Protein AF-A0A951MM67-F1 (afdb_monomer_lite)

Structure (mmCIF, N/CA/C/O backbone):
data_AF-A0A951MM67-F1
#
_entry.id   AF-A0A951MM67-F1
#
loop_
_atom_site.group_PDB
_atom_site.id
_atom_site.type_symbol
_atom_site.label_atom_id
_atom_site.label_alt_id
_atom_site.label_comp_id
_atom_site.label_asym_id
_atom_site.label_entity_id
_atom_site.label_seq_id
_atom_site.pdbx_PDB_ins_code
_atom_site.Cartn_x
_atom_site.Cartn_y
_atom_site.Cartn_z
_atom_site.occupancy
_atom_site.B_iso_or_equiv
_atom_site.auth_seq_id
_atom_site.auth_comp_id
_atom_site.auth_asym_id
_atom_site.auth_atom_id
_atom_site.pdbx_PDB_model_num
ATOM 1 N N . MET A 1 1 ? -15.658 -9.581 3.046 1.00 61.47 1 MET A N 1
ATOM 2 C CA . MET A 1 1 ? -15.086 -8.322 3.546 1.00 61.47 1 MET A CA 1
ATOM 3 C C . MET A 1 1 ? -13.640 -8.435 3.158 1.00 61.47 1 MET A C 1
ATOM 5 O O . MET A 1 1 ? -13.046 -9.438 3.538 1.00 61.47 1 MET A O 1
ATOM 9 N N . ASP A 1 2 ? -13.171 -7.547 2.296 1.00 83.19 2 ASP A N 1
ATOM 10 C CA . ASP A 1 2 ? -11.801 -7.624 1.796 1.00 83.19 2 ASP A CA 1
ATOM 11 C C . ASP A 1 2 ? -10.849 -7.305 2.949 1.00 83.19 2 ASP A C 1
ATOM 13 O O . ASP A 1 2 ? -11.164 -6.477 3.811 1.00 83.19 2 ASP A O 1
ATOM 17 N N . GLU A 1 3 ? -9.735 -8.022 3.022 1.00 93.38 3 GLU A N 1
ATOM 18 C CA . GLU A 1 3 ? -8.738 -7.792 4.061 1.00 93.38 3 GLU A CA 1
ATOM 19 C C . GLU A 1 3 ? -8.005 -6.465 3.809 1.00 93.38 3 GLU A C 1
ATOM 21 O O . GLU A 1 3 ? -7.922 -6.014 2.663 1.00 93.38 3 GLU A O 1
ATOM 26 N N . PRO A 1 4 ? -7.469 -5.799 4.847 1.00 95.69 4 PRO A N 1
ATOM 27 C CA . PRO A 1 4 ? -6.737 -4.555 4.654 1.00 95.69 4 PRO A CA 1
ATOM 28 C C . PRO A 1 4 ? -5.607 -4.612 3.618 1.00 95.69 4 PRO A C 1
ATOM 30 O O . PRO A 1 4 ? -5.426 -3.649 2.869 1.00 95.69 4 PRO A O 1
ATOM 33 N N . CYS A 1 5 ? -4.861 -5.720 3.566 1.00 96.25 5 CYS A N 1
ATOM 34 C CA . CYS A 1 5 ? -3.824 -5.951 2.563 1.00 96.25 5 CYS A CA 1
ATOM 35 C C . CYS A 1 5 ? -4.404 -6.022 1.143 1.00 96.25 5 CYS A C 1
ATOM 37 O O . CYS A 1 5 ? -3.849 -5.387 0.253 1.00 96.25 5 CYS A O 1
ATOM 39 N N . GLU A 1 6 ? -5.538 -6.703 0.946 1.00 97.19 6 GLU A N 1
ATOM 40 C CA . GLU A 1 6 ? -6.235 -6.793 -0.346 1.00 97.19 6 GLU A CA 1
ATOM 41 C C . GLU A 1 6 ? -6.715 -5.415 -0.804 1.00 97.19 6 GLU A C 1
ATOM 43 O O . GLU A 1 6 ? -6.486 -5.033 -1.943 1.00 97.19 6 GLU A O 1
ATOM 48 N N . ILE A 1 7 ? -7.287 -4.607 0.099 1.00 97.56 7 ILE A N 1
ATOM 49 C CA . ILE A 1 7 ? -7.712 -3.238 -0.232 1.00 97.56 7 ILE A CA 1
ATOM 50 C C . ILE A 1 7 ? -6.525 -2.396 -0.707 1.00 97.56 7 ILE A C 1
ATOM 52 O O . ILE A 1 7 ? -6.641 -1.673 -1.692 1.00 97.56 7 ILE A O 1
ATOM 56 N N . TYR A 1 8 ? -5.391 -2.457 -0.005 1.00 97.94 8 TYR A N 1
ATOM 57 C CA . TYR A 1 8 ? -4.202 -1.711 -0.411 1.00 97.94 8 TYR A CA 1
ATOM 58 C C . TYR A 1 8 ? -3.644 -2.224 -1.745 1.00 97.94 8 TYR A C 1
ATOM 60 O O . TYR A 1 8 ? -3.284 -1.425 -2.609 1.00 97.94 8 TYR A O 1
ATOM 68 N N . TYR A 1 9 ? -3.569 -3.547 -1.901 1.00 98.00 9 TYR A N 1
ATOM 69 C CA . TYR A 1 9 ? -3.060 -4.204 -3.099 1.00 98.00 9 TYR A CA 1
ATOM 70 C C . TYR A 1 9 ? -3.901 -3.860 -4.331 1.00 98.00 9 TYR A C 1
ATOM 72 O O . TYR A 1 9 ? -3.335 -3.448 -5.338 1.00 98.00 9 TYR A O 1
ATOM 80 N N . ASP A 1 10 ? -5.228 -3.933 -4.226 1.00 97.88 10 ASP A N 1
ATOM 81 C CA . ASP A 1 10 ? -6.153 -3.570 -5.302 1.00 97.88 10 ASP A CA 1
ATOM 82 C C . ASP A 1 10 ? -5.976 -2.104 -5.716 1.00 97.88 10 ASP A C 1
ATOM 84 O O . ASP A 1 10 ? -5.824 -1.805 -6.898 1.00 97.88 10 ASP A O 1
ATOM 88 N N . GLU A 1 11 ? -5.921 -1.176 -4.750 1.00 98.38 11 GLU A N 1
ATOM 89 C CA . GLU A 1 11 ? -5.718 0.247 -5.054 1.00 98.38 11 GLU A CA 1
ATOM 90 C C . GLU A 1 11 ? -4.364 0.510 -5.730 1.00 98.38 11 GLU A C 1
ATOM 92 O O . GLU A 1 11 ? -4.251 1.408 -6.571 1.00 98.38 11 GLU A O 1
ATOM 97 N N . LEU A 1 12 ? -3.327 -0.250 -5.373 1.00 98.12 12 LEU A N 1
ATOM 98 C CA . LEU A 1 12 ? -2.034 -0.152 -6.037 1.00 98.12 12 LEU A CA 1
ATOM 99 C C . LEU A 1 12 ? -2.103 -0.720 -7.455 1.00 98.12 12 LEU A C 1
ATOM 101 O O . LEU A 1 12 ? -1.688 -0.040 -8.390 1.00 98.12 12 LEU A O 1
ATOM 105 N N . LEU A 1 13 ? -2.645 -1.926 -7.619 1.00 97.50 13 LEU A N 1
ATOM 106 C CA . LEU A 1 13 ? -2.736 -2.612 -8.904 1.00 97.50 13 LEU A CA 1
ATOM 107 C C . LEU A 1 13 ? -3.518 -1.775 -9.924 1.00 97.50 13 LEU A C 1
ATOM 109 O O . LEU A 1 13 ? -3.001 -1.515 -11.009 1.00 97.50 13 LEU A O 1
ATOM 113 N N . ASP A 1 14 ? -4.681 -1.246 -9.528 1.00 97.81 14 ASP A N 1
ATOM 114 C CA . ASP A 1 14 ? -5.542 -0.393 -10.361 1.00 97.81 14 ASP A CA 1
ATOM 115 C C . ASP A 1 14 ? -4.808 0.831 -10.943 1.00 97.81 14 ASP A C 1
ATOM 117 O O . ASP A 1 14 ? -5.183 1.353 -11.994 1.00 97.81 14 ASP A O 1
ATOM 121 N N . ARG A 1 15 ? -3.770 1.322 -10.255 1.00 97.75 15 ARG A N 1
ATOM 122 C CA . ARG A 1 15 ? -3.002 2.512 -10.659 1.00 97.75 15 ARG A CA 1
ATOM 123 C C . ARG A 1 15 ? -1.685 2.180 -11.338 1.00 97.75 15 ARG A C 1
ATOM 125 O O . ARG A 1 15 ? -1.158 3.010 -12.076 1.00 97.75 15 ARG A O 1
ATOM 132 N N . ALA A 1 16 ? -1.128 1.011 -11.051 1.00 97.00 16 ALA A N 1
ATOM 133 C CA . ALA A 1 16 ? 0.265 0.718 -11.334 1.00 97.00 16 ALA A CA 1
ATOM 134 C C . ALA A 1 16 ? 0.497 -0.484 -12.253 1.00 97.00 16 ALA A C 1
ATOM 136 O O . ALA A 1 16 ? 1.638 -0.678 -12.677 1.00 97.00 16 ALA A O 1
ATOM 137 N N . GLU A 1 17 ? -0.533 -1.262 -12.606 1.00 96.88 17 GLU A N 1
ATOM 138 C CA . GLU A 1 17 ? -0.377 -2.498 -13.391 1.00 96.88 17 GLU A CA 1
ATOM 139 C C . GLU A 1 17 ? 0.380 -2.298 -14.718 1.00 96.88 17 GLU A C 1
ATOM 141 O O . GLU A 1 17 ? 1.175 -3.151 -15.118 1.00 96.88 17 GLU A O 1
ATOM 146 N N . GLU A 1 18 ? 0.203 -1.149 -15.381 1.00 96.56 18 GLU A N 1
ATOM 147 C CA . GLU A 1 18 ? 0.835 -0.857 -16.674 1.00 96.56 18 GLU A CA 1
ATOM 148 C C . GLU A 1 18 ? 2.224 -0.202 -16.543 1.00 96.56 18 GLU A C 1
ATOM 150 O O . GLU A 1 18 ? 2.990 -0.169 -17.512 1.00 96.56 18 GLU A O 1
ATOM 155 N N . ILE A 1 19 ? 2.594 0.304 -15.359 1.00 96.06 19 ILE A N 1
ATOM 156 C CA . ILE A 1 19 ? 3.851 1.043 -15.141 1.00 96.06 19 ILE A CA 1
ATOM 157 C C . ILE A 1 19 ? 5.096 0.194 -15.458 1.00 96.06 19 ILE A C 1
ATOM 159 O O . ILE A 1 19 ? 5.991 0.704 -16.140 1.00 96.06 19 ILE A O 1
ATOM 163 N N . PRO A 1 20 ? 5.183 -1.099 -15.079 1.00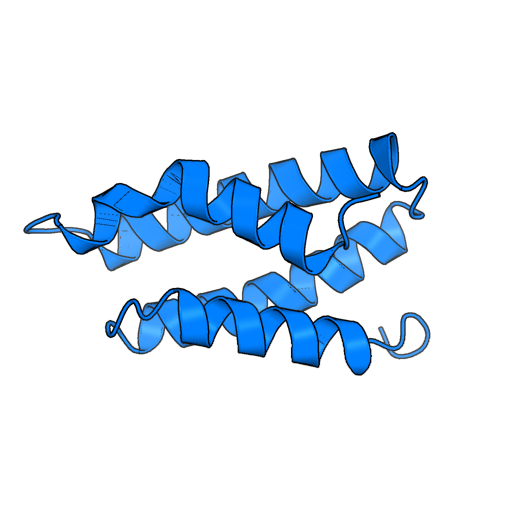 94.19 20 PRO A N 1
ATOM 164 C CA . PRO A 1 20 ? 6.327 -1.945 -15.425 1.00 94.19 20 PRO A CA 1
ATOM 165 C C . PRO A 1 20 ? 6.593 -2.060 -16.935 1.00 94.19 20 PRO A C 1
ATOM 167 O O . PRO A 1 20 ? 7.730 -2.293 -17.348 1.00 94.19 20 PRO A O 1
ATOM 170 N N . LEU A 1 21 ? 5.570 -1.859 -17.775 1.00 94.50 21 LEU A N 1
ATOM 171 C CA . LEU A 1 21 ? 5.685 -1.913 -19.236 1.00 94.50 21 LEU A CA 1
ATOM 172 C C . LEU A 1 21 ? 6.303 -0.637 -19.830 1.00 94.50 21 LEU A C 1
ATOM 174 O O . LEU A 1 21 ? 6.687 -0.616 -21.005 1.00 94.50 21 LEU A O 1
ATOM 178 N N . GLN A 1 22 ? 6.412 0.435 -19.042 1.00 92.62 22 GLN A N 1
ATOM 179 C CA . GLN A 1 22 ? 6.941 1.704 -19.509 1.00 92.62 22 GLN A CA 1
ATOM 180 C C . GLN A 1 22 ? 8.455 1.666 -19.756 1.00 92.62 22 GLN A C 1
ATOM 182 O O . GLN A 1 22 ? 9.254 1.011 -19.075 1.00 92.62 22 GLN A O 1
ATOM 187 N N . ARG A 1 23 ? 8.879 2.44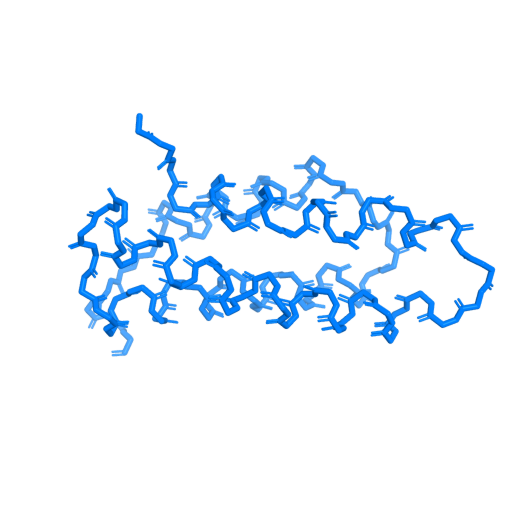9 -20.752 1.00 88.56 23 ARG A N 1
ATOM 188 C CA . ARG A 1 23 ? 10.282 2.515 -21.181 1.00 88.56 23 ARG A CA 1
ATOM 189 C C . ARG A 1 23 ? 11.154 3.400 -20.284 1.00 88.56 23 ARG A C 1
ATOM 191 O O . ARG A 1 23 ? 12.356 3.157 -20.196 1.00 88.56 23 ARG A O 1
ATOM 198 N N . PHE A 1 24 ? 10.574 4.424 -19.668 1.00 91.31 24 PHE A N 1
ATOM 199 C CA . PHE A 1 24 ? 11.261 5.425 -18.848 1.00 91.31 24 PHE A CA 1
ATOM 200 C C . PHE A 1 24 ? 10.425 5.713 -17.596 1.00 91.31 24 PHE A C 1
ATOM 202 O O . PHE A 1 24 ? 9.268 5.323 -17.556 1.00 91.31 24 PHE A O 1
ATOM 209 N N . ASN A 1 25 ? 11.018 6.361 -16.592 1.00 92.19 25 ASN A N 1
ATOM 210 C CA . ASN A 1 25 ? 10.350 6.882 -15.388 1.00 92.19 25 ASN A CA 1
ATOM 211 C C . ASN A 1 25 ? 9.579 5.885 -14.501 1.00 92.19 25 ASN A C 1
ATOM 213 O O . ASN A 1 25 ? 8.999 6.314 -13.516 1.00 92.19 25 ASN A O 1
ATOM 217 N N . ARG A 1 26 ? 9.659 4.569 -14.752 1.00 94.00 26 ARG A N 1
ATOM 218 C CA . ARG A 1 26 ? 8.948 3.531 -13.976 1.00 94.00 26 ARG A CA 1
ATOM 219 C C . ARG A 1 26 ? 8.986 3.737 -12.465 1.00 94.00 26 ARG A C 1
ATOM 221 O O . ARG A 1 26 ? 7.946 3.701 -11.832 1.00 94.00 26 ARG A O 1
ATOM 228 N N . ALA A 1 27 ? 10.167 3.966 -11.894 1.00 90.75 27 ALA A N 1
ATOM 229 C CA . ALA A 1 27 ? 10.311 4.120 -10.448 1.00 90.75 27 ALA A CA 1
ATOM 230 C C . ALA A 1 27 ? 9.627 5.390 -9.903 1.00 90.75 27 ALA A C 1
ATOM 232 O O . ALA A 1 27 ? 9.108 5.369 -8.790 1.00 90.75 27 ALA A O 1
ATOM 233 N N . GLU A 1 28 ? 9.624 6.485 -10.671 1.00 95.06 28 GLU A N 1
ATOM 234 C CA . GLU A 1 28 ? 8.951 7.736 -10.296 1.00 95.06 28 GLU A CA 1
ATOM 235 C C . GLU A 1 28 ? 7.433 7.554 -10.364 1.00 95.06 28 GLU A C 1
ATOM 237 O O . GLU A 1 28 ? 6.757 7.730 -9.352 1.00 95.06 28 GLU A O 1
ATOM 242 N N . ASP A 1 29 ? 6.932 7.078 -11.505 1.00 97.12 29 ASP A N 1
ATOM 243 C CA . ASP A 1 29 ? 5.511 6.811 -11.731 1.00 97.12 29 ASP A CA 1
ATOM 244 C C . ASP A 1 29 ? 4.965 5.787 -10.721 1.00 97.12 29 ASP A C 1
ATOM 246 O O . ASP A 1 29 ? 3.883 5.956 -10.165 1.00 97.12 29 ASP A O 1
ATOM 250 N N . MET A 1 30 ? 5.731 4.731 -10.427 1.00 97.00 30 MET A N 1
ATOM 251 C CA . MET A 1 30 ? 5.355 3.711 -9.447 1.00 97.00 30 MET A CA 1
ATOM 252 C C . MET A 1 30 ? 5.302 4.289 -8.029 1.00 97.00 30 MET A C 1
ATOM 254 O O . MET A 1 30 ? 4.413 3.948 -7.249 1.00 97.00 30 MET A O 1
ATOM 258 N N . SER A 1 31 ? 6.227 5.189 -7.684 1.00 96.06 31 SER A N 1
ATOM 259 C CA . SER A 1 31 ? 6.197 5.876 -6.392 1.00 96.06 31 SER A CA 1
ATOM 260 C C . SER A 1 31 ? 5.000 6.821 -6.268 1.00 96.06 31 SER A C 1
ATOM 262 O O . SER A 1 31 ? 4.471 6.970 -5.164 1.00 96.06 31 SER A O 1
ATOM 264 N N . GLU A 1 32 ? 4.587 7.473 -7.355 1.00 97.94 32 GLU A N 1
ATOM 265 C CA . GLU A 1 32 ? 3.385 8.311 -7.389 1.00 97.94 32 GLU A CA 1
ATOM 266 C C . GLU A 1 32 ? 2.124 7.455 -7.227 1.00 97.94 32 GLU A C 1
ATOM 268 O O . GLU A 1 32 ? 1.334 7.696 -6.311 1.00 97.94 32 GLU A O 1
ATOM 273 N N . ALA A 1 33 ? 1.999 6.376 -8.005 1.00 98.06 33 ALA A N 1
ATOM 274 C CA . ALA A 1 33 ? 0.892 5.430 -7.897 1.00 98.06 33 ALA A CA 1
ATOM 275 C C . ALA A 1 33 ? 0.780 4.823 -6.486 1.00 98.06 33 ALA A C 1
ATOM 277 O O . ALA A 1 33 ? -0.314 4.755 -5.925 1.00 98.06 33 ALA A O 1
ATOM 278 N N . ALA A 1 34 ? 1.905 4.461 -5.859 1.00 97.69 34 ALA A N 1
ATOM 279 C CA . ALA A 1 34 ? 1.928 3.968 -4.482 1.00 97.69 34 ALA A CA 1
ATOM 280 C C . ALA A 1 34 ? 1.470 5.016 -3.454 1.00 97.69 34 ALA A C 1
ATOM 282 O O . ALA A 1 34 ? 0.844 4.668 -2.447 1.00 97.69 34 ALA A O 1
ATOM 283 N N . HIS A 1 35 ? 1.753 6.300 -3.692 1.00 97.50 35 HIS A N 1
ATOM 284 C CA . HIS A 1 35 ? 1.273 7.380 -2.833 1.00 97.50 35 HIS A CA 1
ATOM 285 C C . HIS A 1 35 ? -0.245 7.567 -2.944 1.00 97.50 35 HIS A C 1
ATOM 287 O O . HIS A 1 35 ? -0.924 7.718 -1.926 1.00 97.50 35 HIS A O 1
ATOM 293 N N . GLU A 1 36 ? -0.789 7.524 -4.159 1.00 98.25 36 GLU A N 1
ATOM 294 C CA . GLU A 1 36 ? -2.233 7.609 -4.387 1.00 98.25 36 GLU A CA 1
ATOM 295 C C . GLU A 1 36 ? -2.978 6.392 -3.824 1.00 98.25 36 GLU A C 1
ATOM 297 O O . GLU A 1 36 ? -4.000 6.550 -3.150 1.00 98.25 36 GLU A O 1
ATOM 302 N N . ALA A 1 37 ? -2.436 5.189 -4.033 1.00 98.12 37 ALA A N 1
ATOM 303 C CA . ALA A 1 37 ? -2.971 3.950 -3.478 1.00 98.12 37 ALA A CA 1
ATOM 304 C C . ALA A 1 37 ? -2.996 3.987 -1.946 1.00 98.12 37 ALA A C 1
ATOM 306 O O . ALA A 1 37 ? -3.997 3.627 -1.334 1.00 98.12 37 ALA A O 1
ATOM 307 N N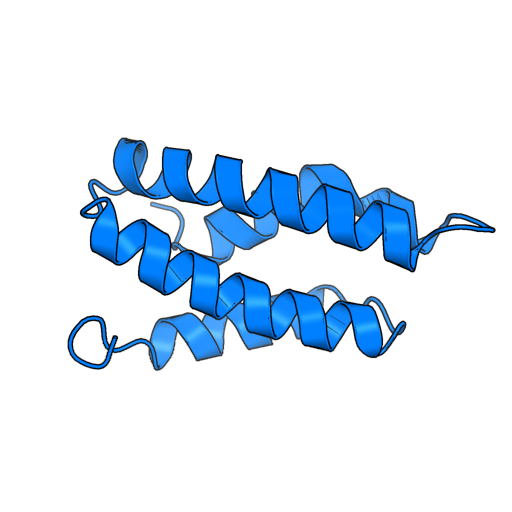 . TYR A 1 38 ? -1.941 4.514 -1.316 1.00 97.19 38 TYR A N 1
ATOM 308 C CA . TYR A 1 38 ? -1.904 4.732 0.130 1.00 97.19 38 TYR A CA 1
ATOM 309 C C . TYR A 1 38 ? -3.071 5.606 0.614 1.00 97.19 38 TYR A C 1
ATOM 311 O O . TYR A 1 38 ? -3.752 5.239 1.571 1.00 97.19 38 TYR A O 1
ATOM 319 N N . GLN A 1 39 ? -3.325 6.745 -0.038 1.00 97.75 39 GLN A N 1
ATOM 320 C CA . GLN A 1 39 ? -4.403 7.655 0.365 1.00 97.75 39 GLN A CA 1
ATOM 321 C C . GLN A 1 39 ? -5.780 7.002 0.194 1.00 97.75 39 GLN A C 1
ATOM 323 O O . GLN A 1 39 ? -6.611 7.057 1.102 1.00 97.75 39 GLN A O 1
ATOM 328 N N . ALA A 1 40 ? -6.004 6.343 -0.945 1.00 97.94 40 ALA A N 1
ATOM 329 C CA . ALA A 1 40 ? -7.265 5.673 -1.238 1.00 97.94 40 ALA A CA 1
ATOM 330 C C . ALA A 1 40 ? -7.523 4.473 -0.312 1.00 97.94 40 ALA A C 1
ATOM 332 O O . ALA A 1 40 ? -8.644 4.293 0.170 1.00 97.94 40 ALA A O 1
ATOM 333 N N . ALA A 1 41 ? -6.482 3.697 -0.000 1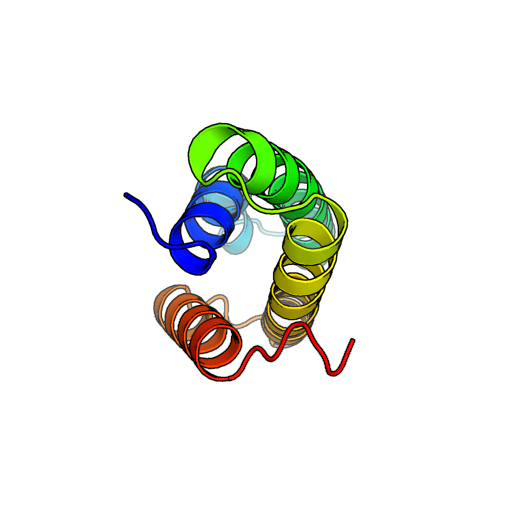.00 97.56 41 ALA A N 1
ATOM 334 C CA . ALA A 1 41 ? -6.565 2.579 0.926 1.00 97.56 41 ALA A CA 1
ATOM 335 C C . ALA A 1 41 ? -6.940 3.053 2.333 1.00 97.56 41 ALA A C 1
ATOM 337 O O . ALA A 1 41 ? -7.876 2.510 2.909 1.00 97.56 41 ALA A O 1
ATOM 338 N N . VAL A 1 42 ? -6.300 4.101 2.872 1.00 97.62 42 VAL A N 1
ATOM 339 C CA . VAL A 1 42 ? -6.673 4.670 4.186 1.00 97.62 42 VAL A CA 1
ATOM 340 C C . VAL A 1 42 ? -8.157 5.032 4.224 1.00 97.62 42 VAL A C 1
ATOM 342 O O . VAL A 1 42 ? -8.875 4.606 5.130 1.00 97.62 42 VAL A O 1
ATOM 345 N N . ASP A 1 43 ? -8.633 5.763 3.215 1.00 96.88 43 ASP A N 1
ATOM 346 C CA . ASP A 1 43 ? -10.034 6.172 3.119 1.00 96.88 43 ASP A CA 1
ATOM 347 C C . ASP A 1 43 ? -10.988 4.967 3.073 1.00 96.88 43 ASP A C 1
ATOM 349 O O . ASP A 1 43 ? -12.036 4.973 3.731 1.00 96.88 43 ASP A O 1
ATOM 353 N N . ARG A 1 44 ? -10.639 3.917 2.317 1.00 96.62 44 ARG A N 1
ATOM 354 C CA . ARG A 1 44 ? -11.433 2.682 2.240 1.00 96.62 44 ARG A CA 1
ATOM 355 C C . ARG A 1 44 ? -11.418 1.909 3.548 1.00 96.62 44 ARG A C 1
ATOM 357 O O . ARG A 1 44 ? -12.482 1.478 3.975 1.00 96.62 44 ARG A O 1
ATOM 364 N N . LEU A 1 45 ? -10.274 1.772 4.210 1.00 95.75 45 LEU A N 1
ATOM 365 C CA . LEU A 1 45 ? -10.164 1.074 5.493 1.00 95.75 45 LEU A CA 1
ATOM 366 C C . LEU A 1 4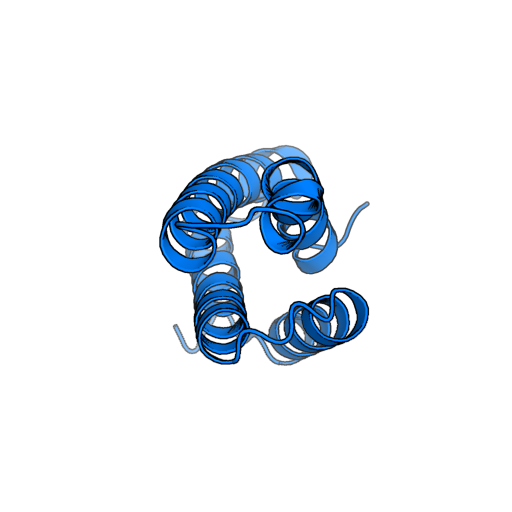5 ? -11.042 1.728 6.562 1.00 95.75 45 LEU A C 1
ATOM 368 O O . LEU A 1 45 ? -11.811 1.040 7.232 1.00 95.75 45 LEU A O 1
ATOM 372 N N . VAL A 1 46 ? -10.997 3.059 6.661 1.00 96.06 46 VAL A N 1
ATOM 373 C CA . VAL A 1 46 ? -11.823 3.812 7.614 1.00 96.06 46 VAL A CA 1
ATOM 374 C C . VAL A 1 46 ? -13.313 3.665 7.298 1.00 96.06 46 VAL A C 1
ATOM 376 O O . VAL A 1 46 ? -14.123 3.486 8.201 1.00 96.06 46 VAL A O 1
ATOM 379 N N . ARG A 1 47 ? -13.713 3.727 6.021 1.00 94.69 47 ARG A N 1
ATOM 380 C CA . ARG A 1 47 ? -15.140 3.730 5.641 1.00 94.69 47 ARG A CA 1
ATOM 381 C C . ARG A 1 47 ? -15.771 2.346 5.511 1.00 94.69 47 ARG A C 1
ATOM 383 O O . ARG A 1 47 ? -16.967 2.215 5.755 1.00 94.69 47 ARG A O 1
ATOM 390 N N . GLN A 1 48 ? -15.022 1.352 5.040 1.00 94.38 48 GLN A N 1
ATOM 391 C CA . GLN A 1 48 ? -15.542 0.022 4.698 1.00 94.38 48 GLN A CA 1
ATOM 392 C C . GLN A 1 48 ? -15.331 -0.988 5.823 1.00 94.38 48 GLN A C 1
ATOM 394 O O . GLN A 1 48 ? -16.202 -1.829 6.038 1.00 94.38 48 GLN A O 1
ATOM 399 N N . LEU A 1 49 ? -14.203 -0.903 6.534 1.00 91.69 49 LEU A N 1
ATOM 400 C CA . LEU A 1 49 ? -13.866 -1.818 7.628 1.00 91.69 49 LEU A CA 1
ATOM 401 C C . LEU A 1 49 ? -14.060 -1.193 9.016 1.00 91.69 49 LEU A C 1
ATOM 403 O O . LEU A 1 49 ? -13.843 -1.880 10.010 1.00 91.69 49 LEU A O 1
ATOM 407 N N . ASP A 1 50 ? -14.471 0.080 9.085 1.00 92.00 50 ASP A N 1
ATOM 408 C CA . ASP A 1 50 ? -14.634 0.844 10.334 1.00 92.00 50 ASP A CA 1
ATOM 409 C C . ASP A 1 50 ? -13.356 0.837 11.199 1.00 92.00 50 ASP A C 1
ATOM 411 O O . ASP A 1 50 ? -13.399 0.878 12.429 1.00 92.00 50 ASP A O 1
ATOM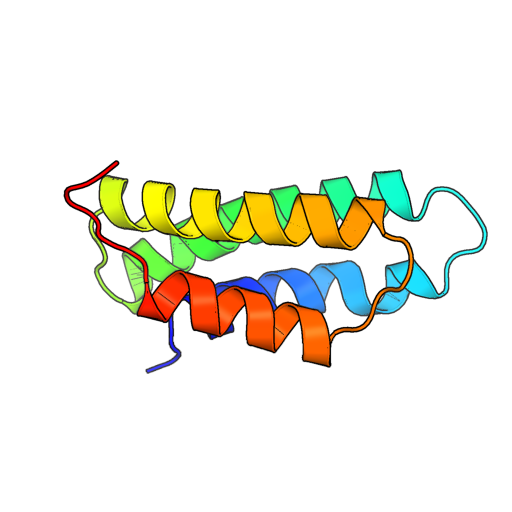 415 N N . LEU A 1 51 ? -12.191 0.764 10.540 1.00 91.06 51 LEU A N 1
ATOM 416 C CA . LEU A 1 51 ? -10.897 0.890 11.200 1.00 91.06 51 LEU A CA 1
ATOM 417 C C . LEU A 1 51 ? -10.754 2.309 11.747 1.00 91.06 51 LEU A C 1
ATOM 419 O O . LEU A 1 51 ? -11.045 3.294 11.061 1.00 91.06 51 LEU A O 1
ATOM 423 N N . GLY A 1 52 ? -10.243 2.428 12.973 1.00 93.62 52 GLY A N 1
ATOM 424 C CA . GLY A 1 52 ? -9.889 3.732 13.517 1.00 93.62 52 GLY A CA 1
ATOM 425 C C . GLY A 1 52 ? -8.870 4.420 12.607 1.00 93.62 52 GLY A C 1
ATOM 426 O O . GLY A 1 52 ? -7.923 3.787 12.152 1.00 93.62 52 GLY A O 1
ATOM 427 N N . GLU A 1 53 ? -9.023 5.722 12.360 1.00 94.56 53 GLU A N 1
ATOM 428 C CA . GLU A 1 53 ? -8.153 6.469 11.434 1.00 94.56 53 GLU A CA 1
ATOM 429 C C . GLU A 1 53 ? -6.658 6.298 11.758 1.00 94.56 53 GLU A C 1
ATOM 431 O O . GLU A 1 53 ? -5.840 6.088 10.864 1.00 94.56 53 GLU A O 1
ATOM 436 N N . ALA A 1 54 ? -6.299 6.312 13.046 1.00 94.44 54 ALA A N 1
ATOM 437 C CA . ALA A 1 54 ? -4.926 6.086 13.492 1.00 94.44 54 ALA A CA 1
ATOM 438 C C . ALA A 1 54 ? -4.412 4.676 13.151 1.00 94.44 54 ALA A C 1
ATOM 440 O O . ALA A 1 54 ? -3.268 4.529 12.727 1.00 94.44 54 ALA A O 1
ATOM 441 N N . GLU A 1 55 ? -5.257 3.656 13.305 1.00 94.69 55 GLU A N 1
ATOM 442 C CA . GLU A 1 55 ? -4.931 2.267 12.981 1.00 94.69 55 GLU A CA 1
ATOM 443 C C . GLU A 1 55 ? -4.816 2.069 11.466 1.00 94.69 55 GLU A C 1
ATOM 445 O O . GLU A 1 55 ? -3.815 1.535 10.993 1.00 94.69 55 GLU A O 1
ATOM 450 N N . ALA A 1 56 ? -5.770 2.598 10.693 1.00 95.81 56 ALA A N 1
ATOM 451 C CA . ALA A 1 56 ? -5.738 2.580 9.232 1.00 95.81 56 ALA A CA 1
ATOM 452 C C . ALA A 1 56 ? -4.472 3.256 8.681 1.00 95.81 56 ALA A C 1
ATOM 454 O O . ALA A 1 56 ? -3.816 2.719 7.787 1.00 95.81 56 ALA A O 1
ATOM 455 N N . LEU A 1 57 ? -4.076 4.404 9.244 1.00 95.94 57 LEU A N 1
ATOM 456 C CA . LEU A 1 57 ? -2.835 5.095 8.885 1.00 95.94 57 LEU A CA 1
ATOM 457 C C . LEU A 1 57 ? -1.587 4.299 9.282 1.00 95.94 57 LEU A C 1
ATOM 459 O O . LEU A 1 57 ? -0.616 4.256 8.529 1.00 95.94 57 LEU A O 1
ATOM 463 N N . ALA A 1 58 ? -1.569 3.693 10.469 1.00 95.81 58 ALA A N 1
ATOM 464 C CA . ALA A 1 58 ? -0.423 2.918 10.932 1.00 95.81 58 ALA A CA 1
ATOM 465 C C . ALA A 1 58 ? -0.206 1.661 10.073 1.00 95.81 58 ALA A C 1
ATOM 467 O O . ALA A 1 58 ? 0.927 1.391 9.661 1.00 95.81 58 ALA A O 1
ATOM 468 N N . LEU A 1 59 ? -1.287 0.953 9.740 1.00 95.94 59 LEU A N 1
ATOM 469 C CA . LEU A 1 59 ? -1.256 -0.247 8.910 1.00 95.94 59 LEU A CA 1
ATOM 470 C C . LEU A 1 59 ? -0.851 0.068 7.464 1.00 95.94 59 LEU A C 1
ATOM 472 O O . LEU A 1 59 ? 0.095 -0.517 6.942 1.00 95.94 59 LEU A O 1
ATOM 476 N N . THR A 1 60 ? -1.469 1.069 6.834 1.00 96.56 60 THR A N 1
ATOM 477 C CA . THR A 1 60 ? -1.100 1.477 5.463 1.00 96.56 60 THR A CA 1
ATOM 478 C C . THR A 1 60 ? 0.317 2.036 5.371 1.00 96.56 60 THR A C 1
ATOM 480 O O . THR A 1 60 ? 0.982 1.858 4.351 1.00 96.56 60 THR A O 1
ATOM 483 N N . ARG A 1 61 ? 0.848 2.655 6.435 1.00 96.56 61 ARG A N 1
ATOM 484 C CA . ARG A 1 61 ? 2.276 3.016 6.504 1.00 96.56 61 ARG A CA 1
ATOM 485 C C . ARG A 1 61 ? 3.177 1.791 6.551 1.00 96.56 61 ARG A C 1
ATOM 487 O O . ARG A 1 61 ? 4.289 1.865 6.035 1.00 96.56 61 ARG A O 1
ATOM 494 N N . ALA A 1 62 ? 2.750 0.707 7.196 1.00 96.75 62 ALA A N 1
ATOM 495 C CA . ALA A 1 62 ? 3.496 -0.545 7.189 1.00 96.75 62 ALA A CA 1
ATOM 496 C C . ALA A 1 62 ? 3.528 -1.151 5.780 1.00 96.75 62 ALA A C 1
ATOM 498 O O . ALA A 1 62 ? 4.615 -1.439 5.289 1.00 96.75 62 ALA A O 1
ATOM 499 N N . PHE A 1 63 ? 2.385 -1.198 5.091 1.00 97.69 63 PHE A N 1
ATOM 500 C CA . PHE A 1 63 ? 2.307 -1.603 3.682 1.00 97.69 63 PHE A CA 1
ATOM 501 C C . PHE A 1 63 ? 3.186 -0.739 2.772 1.00 97.69 63 PHE A C 1
ATOM 503 O O . PHE A 1 63 ? 3.997 -1.260 2.012 1.00 97.69 63 PHE A O 1
ATOM 510 N N . GLY A 1 64 ? 3.114 0.588 2.914 1.00 96.44 64 GLY A N 1
ATOM 511 C CA . GLY A 1 64 ? 3.906 1.514 2.104 1.00 96.44 64 GLY A CA 1
ATOM 512 C C . GLY A 1 64 ? 5.424 1.339 2.251 1.00 96.44 64 GLY A C 1
ATOM 513 O O . GLY A 1 64 ? 6.162 1.654 1.320 1.00 96.44 64 GLY A O 1
ATOM 514 N N . ARG A 1 65 ? 5.917 0.817 3.387 1.00 96.62 65 ARG A N 1
ATOM 515 C CA . ARG A 1 65 ? 7.344 0.478 3.546 1.00 96.62 65 ARG A CA 1
ATOM 516 C C . ARG A 1 65 ? 7.742 -0.730 2.702 1.00 96.62 65 ARG A C 1
ATOM 518 O O . ARG A 1 65 ? 8.778 -0.663 2.046 1.00 96.62 65 ARG A O 1
ATOM 525 N N . GLU A 1 66 ? 6.925 -1.781 2.690 1.00 97.38 66 GLU A N 1
ATOM 526 C CA . GLU A 1 66 ? 7.174 -2.967 1.859 1.00 97.38 66 GLU A CA 1
ATOM 527 C C . GLU A 1 66 ? 7.082 -2.639 0.374 1.00 97.38 66 GLU A C 1
ATOM 529 O O . GLU A 1 66 ? 7.943 -3.043 -0.402 1.00 97.38 66 GLU A O 1
ATOM 534 N N . VAL A 1 67 ? 6.089 -1.836 -0.012 1.00 97.31 67 VAL A N 1
ATOM 535 C CA . VAL A 1 67 ? 5.920 -1.379 -1.397 1.00 97.31 67 VAL A CA 1
ATOM 536 C C . VAL A 1 67 ? 7.126 -0.564 -1.827 1.00 97.31 67 VAL A C 1
ATOM 538 O O . VAL A 1 67 ? 7.678 -0.811 -2.889 1.00 97.31 67 VAL A O 1
ATOM 541 N N . LYS A 1 68 ? 7.602 0.364 -0.991 1.00 96.75 68 LYS A N 1
ATOM 542 C CA . LYS A 1 68 ? 8.812 1.126 -1.302 1.00 96.75 68 LYS A CA 1
ATOM 543 C C . LYS A 1 68 ? 10.024 0.213 -1.526 1.00 96.75 68 LYS A C 1
ATOM 545 O O . LYS A 1 68 ? 10.742 0.418 -2.499 1.00 96.75 68 LYS A O 1
ATOM 550 N N . ALA A 1 69 ? 10.242 -0.774 -0.655 1.00 95.94 69 ALA A N 1
ATOM 551 C CA . ALA A 1 69 ? 11.337 -1.730 -0.819 1.00 95.94 69 ALA A CA 1
ATOM 552 C C . ALA A 1 69 ? 11.191 -2.535 -2.123 1.00 95.94 69 ALA A C 1
ATOM 554 O O . ALA A 1 69 ? 12.147 -2.662 -2.878 1.00 95.94 69 ALA A O 1
ATOM 555 N N . TRP A 1 70 ? 9.977 -2.991 -2.432 1.00 95.62 70 TRP A N 1
ATOM 556 C CA . TRP A 1 70 ? 9.659 -3.693 -3.676 1.00 95.62 70 TRP A CA 1
ATOM 557 C C . TRP A 1 70 ? 9.899 -2.834 -4.933 1.00 95.62 70 TRP A C 1
ATOM 559 O O . TRP A 1 70 ? 10.462 -3.323 -5.909 1.00 95.62 70 TRP A O 1
ATOM 569 N N . ILE A 1 71 ? 9.568 -1.536 -4.907 1.00 94.69 71 ILE A N 1
ATOM 570 C CA . ILE A 1 71 ? 9.874 -0.599 -6.007 1.00 94.69 71 ILE A CA 1
ATOM 571 C C . ILE A 1 71 ? 11.389 -0.467 -6.205 1.00 94.69 71 ILE A C 1
ATOM 573 O O . ILE A 1 71 ? 11.868 -0.436 -7.337 1.00 94.69 71 ILE A O 1
ATOM 577 N N . GLU A 1 72 ? 12.154 -0.391 -5.113 1.00 94.50 72 GLU A N 1
ATOM 578 C CA . GLU A 1 72 ? 13.618 -0.273 -5.152 1.00 94.50 72 GLU A CA 1
ATOM 579 C C . GLU A 1 72 ? 14.308 -1.532 -5.718 1.00 94.50 72 GLU A C 1
ATOM 581 O O . GLU A 1 72 ? 15.435 -1.437 -6.208 1.00 94.50 72 GLU A O 1
ATOM 586 N N . GLU A 1 73 ? 13.640 -2.690 -5.697 1.00 93.81 73 GLU A N 1
ATOM 587 C CA . GLU A 1 73 ? 14.131 -3.948 -6.278 1.00 93.81 73 GLU A CA 1
ATOM 588 C C . GLU A 1 73 ? 13.970 -4.022 -7.814 1.00 93.81 73 GLU A C 1
ATOM 590 O O . GLU A 1 73 ? 14.683 -4.798 -8.453 1.00 93.81 73 GLU A O 1
ATOM 595 N N . ASP A 1 74 ? 13.092 -3.204 -8.419 1.00 88.38 74 ASP A N 1
ATOM 596 C CA . ASP A 1 74 ? 12.810 -3.113 -9.875 1.00 88.38 74 ASP A CA 1
ATOM 597 C C . ASP A 1 74 ? 12.448 -4.465 -10.546 1.00 88.38 74 ASP A C 1
ATOM 599 O O . ASP A 1 74 ? 12.596 -4.623 -11.759 1.00 88.38 74 ASP A O 1
ATOM 603 N N . THR A 1 75 ? 11.974 -5.457 -9.777 1.00 88.00 75 THR A N 1
ATOM 604 C CA . THR A 1 75 ? 11.535 -6.779 -10.280 1.00 88.00 75 THR A CA 1
ATOM 605 C C . THR A 1 75 ? 10.061 -6.802 -10.686 1.00 88.00 75 THR A C 1
ATOM 607 O O . THR A 1 75 ? 9.697 -7.525 -11.612 1.00 88.00 75 THR A O 1
ATOM 610 N N . TYR A 1 76 ? 9.233 -5.994 -10.019 1.00 89.94 76 TYR A N 1
ATOM 611 C CA . TYR A 1 76 ? 7.781 -5.881 -10.197 1.00 89.94 76 TYR A CA 1
ATOM 612 C C . TYR A 1 76 ? 7.018 -7.217 -10.184 1.00 89.94 76 TYR A C 1
ATOM 614 O O . TYR A 1 76 ? 6.095 -7.425 -10.972 1.00 89.94 76 TYR A O 1
ATOM 622 N N . ASP A 1 77 ? 7.396 -8.125 -9.283 1.00 95.56 77 ASP A N 1
ATOM 623 C CA . ASP A 1 77 ? 6.634 -9.348 -9.021 1.00 95.56 77 ASP A CA 1
ATOM 624 C C . ASP A 1 77 ? 5.434 -9.027 -8.113 1.00 95.56 77 ASP A C 1
ATOM 626 O O . ASP A 1 77 ? 5.589 -8.715 -6.929 1.00 95.56 77 ASP A O 1
ATOM 630 N N . TRP A 1 78 ? 4.237 -9.027 -8.702 1.00 96.25 78 TRP A N 1
ATOM 631 C CA . TRP A 1 78 ? 2.986 -8.687 -8.022 1.00 96.25 78 TRP A CA 1
ATOM 632 C C . TRP A 1 78 ? 2.546 -9.748 -7.009 1.00 96.25 78 TRP A C 1
ATOM 634 O O . TRP A 1 78 ? 2.034 -9.394 -5.946 1.00 96.25 78 TRP A O 1
ATOM 644 N N . ASP A 1 79 ? 2.783 -11.028 -7.306 1.00 96.75 79 ASP A N 1
ATOM 645 C CA . ASP A 1 79 ? 2.449 -12.124 -6.396 1.00 96.75 79 ASP A CA 1
ATOM 646 C C . ASP A 1 79 ? 3.350 -12.055 -5.155 1.00 96.75 79 ASP A C 1
ATOM 648 O O . ASP A 1 79 ? 2.875 -12.158 -4.023 1.00 96.75 79 ASP A O 1
ATOM 652 N N . GLU A 1 80 ? 4.642 -11.771 -5.351 1.00 96.94 80 GLU A N 1
ATOM 653 C CA . GLU A 1 80 ? 5.570 -11.533 -4.246 1.00 96.94 80 GLU A CA 1
ATOM 654 C C . GLU A 1 80 ? 5.140 -10.337 -3.382 1.00 96.94 80 GLU A C 1
ATOM 656 O O . GLU A 1 80 ? 5.168 -10.419 -2.150 1.00 96.94 80 GLU A O 1
ATOM 661 N N . LEU A 1 81 ? 4.736 -9.224 -4.005 1.00 97.50 81 LEU A N 1
ATOM 662 C CA . LEU A 1 81 ? 4.263 -8.054 -3.267 1.00 97.50 81 LEU A CA 1
ATOM 663 C C . LEU A 1 81 ? 3.043 -8.395 -2.409 1.00 97.50 81 LEU A C 1
ATOM 665 O O . LEU A 1 81 ? 3.004 -8.019 -1.236 1.00 97.50 81 LEU A O 1
ATOM 669 N N . ARG A 1 82 ? 2.075 -9.131 -2.963 1.00 97.62 82 ARG A N 1
ATOM 670 C CA . ARG A 1 82 ? 0.887 -9.570 -2.226 1.00 97.62 82 ARG A CA 1
ATOM 671 C C . ARG A 1 82 ? 1.267 -10.370 -0.981 1.00 97.62 82 ARG A C 1
ATOM 673 O O . ARG A 1 82 ? 0.834 -10.019 0.116 1.00 97.62 82 ARG A O 1
ATOM 680 N N . GLU A 1 83 ? 2.152 -11.360 -1.114 1.00 97.50 83 GLU A N 1
ATOM 681 C CA . GLU A 1 83 ? 2.623 -12.150 0.031 1.00 97.50 83 GLU A CA 1
ATOM 682 C C . GLU A 1 83 ? 3.316 -11.285 1.099 1.00 97.50 83 GLU A C 1
ATOM 684 O O . GLU A 1 83 ? 3.172 -11.532 2.299 1.00 97.50 83 GLU A O 1
ATOM 689 N N . ARG A 1 84 ? 4.091 -10.266 0.696 1.00 97.69 84 ARG A N 1
ATOM 690 C CA . ARG A 1 84 ? 4.728 -9.332 1.643 1.00 97.69 84 ARG A CA 1
ATOM 691 C C . ARG A 1 84 ? 3.679 -8.540 2.429 1.00 97.69 84 ARG A C 1
ATOM 693 O O . ARG A 1 84 ? 3.813 -8.407 3.646 1.00 97.69 84 ARG A O 1
ATOM 700 N N . LEU A 1 85 ? 2.631 -8.053 1.761 1.00 97.81 85 LEU A N 1
ATOM 701 C CA . LEU A 1 85 ? 1.540 -7.307 2.397 1.00 97.81 85 LEU A CA 1
ATOM 702 C C . LEU A 1 85 ? 0.735 -8.175 3.373 1.00 97.81 85 LEU A C 1
ATOM 704 O O . LEU A 1 85 ? 0.453 -7.730 4.488 1.00 97.81 85 LEU A O 1
ATOM 708 N N . GLU A 1 86 ? 0.423 -9.416 2.994 1.00 97.44 86 GLU A N 1
ATOM 709 C CA . GLU A 1 86 ? -0.244 -10.394 3.864 1.00 97.44 86 GLU A CA 1
ATOM 710 C C . GLU A 1 86 ? 0.576 -10.641 5.141 1.00 97.44 86 GLU A C 1
ATOM 712 O O . GLU A 1 86 ? 0.066 -10.482 6.251 1.00 97.44 86 GLU A O 1
ATOM 717 N N . ARG A 1 87 ? 1.885 -10.904 5.011 1.00 96.88 87 ARG A N 1
ATOM 718 C CA . ARG A 1 87 ? 2.778 -11.102 6.171 1.00 96.88 87 ARG A CA 1
ATOM 719 C C . ARG A 1 87 ? 2.853 -9.876 7.079 1.00 96.88 87 ARG A C 1
ATOM 721 O O . ARG A 1 87 ? 2.923 -10.018 8.303 1.00 96.88 87 ARG A O 1
ATOM 728 N N . VAL A 1 88 ? 2.860 -8.667 6.511 1.00 96.31 88 VAL A N 1
ATOM 729 C CA . VAL A 1 88 ? 2.804 -7.435 7.311 1.00 96.31 88 VAL A CA 1
ATOM 730 C C . VAL A 1 88 ? 1.515 -7.381 8.109 1.00 96.31 88 VAL A C 1
ATOM 732 O O . VAL A 1 88 ? 1.580 -7.132 9.306 1.00 96.31 88 VAL A O 1
ATOM 735 N N . GLN A 1 89 ? 0.367 -7.641 7.485 1.00 95.25 89 GLN A N 1
ATOM 736 C CA . GLN A 1 89 ? -0.921 -7.640 8.176 1.00 95.25 89 GLN A CA 1
ATOM 737 C C . GLN A 1 89 ? -0.964 -8.675 9.308 1.00 95.25 89 GLN A C 1
ATOM 739 O O . GLN A 1 89 ? -1.390 -8.348 10.412 1.00 95.25 89 GLN A O 1
ATOM 744 N N . GLU A 1 90 ? -0.490 -9.900 9.067 1.00 94.81 90 GLU A N 1
ATOM 745 C CA . GLU A 1 90 ? -0.471 -10.977 10.070 1.00 94.81 90 GLU A CA 1
ATOM 746 C C . GLU A 1 90 ? 0.390 -10.648 11.296 1.00 94.81 90 GLU A C 1
ATOM 748 O O . GLU A 1 90 ? 0.114 -11.106 12.406 1.00 94.81 90 GLU A O 1
ATOM 753 N N . THR A 1 91 ? 1.453 -9.869 11.093 1.00 93.50 91 THR A N 1
ATOM 754 C CA . THR A 1 91 ? 2.408 -9.491 12.143 1.00 93.50 91 THR A CA 1
ATOM 755 C C . THR A 1 91 ? 2.179 -8.082 12.685 1.00 93.50 91 THR A C 1
ATOM 757 O O . THR A 1 91 ? 2.893 -7.653 13.596 1.00 93.50 91 THR A O 1
ATOM 760 N N . PHE A 1 92 ? 1.192 -7.360 12.149 1.00 91.38 92 PHE A N 1
ATOM 761 C CA . PHE A 1 92 ? 0.898 -5.994 12.541 1.00 91.38 92 PHE A CA 1
ATOM 762 C C . PHE A 1 92 ? 0.291 -5.963 13.942 1.00 91.38 92 PHE A C 1
ATOM 764 O O . PHE A 1 92 ? -0.795 -6.484 14.188 1.00 91.38 92 PHE A O 1
ATOM 771 N N . ASP A 1 93 ? 0.996 -5.302 14.858 1.00 84.19 93 ASP A N 1
ATOM 772 C CA . ASP A 1 93 ? 0.499 -5.006 16.193 1.00 84.19 93 ASP A CA 1
ATOM 773 C C . ASP A 1 93 ? 0.228 -3.495 16.304 1.00 84.19 93 ASP A C 1
ATOM 775 O O . ASP A 1 93 ? 1.179 -2.704 16.369 1.00 84.19 93 ASP A O 1
ATOM 779 N N . PRO A 1 94 ? -1.047 -3.065 16.350 1.00 71.19 94 PRO A N 1
ATOM 780 C CA . PRO A 1 94 ? -1.406 -1.652 16.441 1.00 71.19 94 PRO A CA 1
ATOM 781 C C . PRO A 1 94 ? -0.949 -0.990 17.750 1.00 71.19 94 PRO A C 1
ATOM 783 O O . PRO A 1 94 ? -0.955 0.235 17.842 1.00 71.19 94 PRO A O 1
ATOM 786 N N . THR A 1 95 ? -0.540 -1.760 18.766 1.00 68.31 95 THR A N 1
ATOM 787 C CA . THR A 1 95 ? -0.040 -1.228 20.046 1.00 68.31 95 THR A CA 1
ATOM 788 C C . THR A 1 95 ? 1.463 -0.935 20.056 1.00 68.31 95 THR A C 1
ATOM 790 O O . THR A 1 95 ? 1.954 -0.294 20.988 1.00 68.31 95 THR A O 1
ATOM 793 N N . ALA A 1 96 ? 2.192 -1.370 19.024 1.00 58.78 96 ALA A N 1
ATOM 794 C CA . ALA A 1 96 ? 3.633 -1.162 18.881 1.00 58.78 96 ALA A CA 1
ATOM 795 C C . ALA A 1 96 ? 4.007 0.094 18.061 1.00 58.78 96 ALA A C 1
ATOM 797 O O . ALA A 1 96 ? 5.199 0.372 17.898 1.00 58.78 96 ALA A O 1
ATOM 798 N N . ALA A 1 97 ? 3.011 0.822 17.539 1.00 52.12 97 ALA A N 1
ATOM 799 C CA . ALA A 1 97 ? 3.163 1.973 16.641 1.00 52.12 97 ALA A CA 1
ATOM 800 C C . ALA A 1 97 ? 3.106 3.338 17.349 1.00 52.12 97 ALA A C 1
ATOM 802 O O . ALA A 1 97 ? 2.336 3.492 18.324 1.00 52.12 97 ALA A O 1
#

Sequence (97 aa):
MDEPCEIYYDELLDRAEEIPLQRFNRAEDMSEAAHEAYQAAVDRLVRQLDLGEAEALALTRAFGREVKAWIEEDTYDWDELRERLERVQETFDPTAA

pLDDT: mean 93.71, std 8.0, range [52.12, 98.38]

Foldseek 3Di:
DDDLLRQLLVQLCVQQVCLLVDPDCSLVSSLVSNVRSLVRSLVCCCPPVVDDSLLSNVLSVLLSVLSNVVSVVSPPPSVVSSVSSVVSSVPDDSVVD

Radius of gyration: 13.02 Å; chains: 1; bounding box: 30×20×41 Å

Secondary structure (DSSP, 8-state):
---HHHHHHHHHHHHHTTGGG-SS-HHHHHHHHHHHHHHHHHHHHHHHS---HHHHHHHHHHHHHHHHHHHHHT---HHHHHHHHHHHHHH--TT--